Protein AF-A0A7V9GGW2-F1 (afdb_monomer)

Foldseek 3Di:
DVVVVQFFEAEEQPLVVCQVVFPAHYEYAPDPPCRQADPVDDPVVRVVSNVQSVVQRVVRSPDDGPGYDYRYRD

Radius of gyration: 13.0 Å; Cα contacts (8 Å, |Δi|>4): 103; chains: 1; bounding box: 30×22×35 Å

Solvent-accessible surface area (backbone atoms only — not comparable to full-atom values): 4406 Å² total; per-residue (Å²): 92,60,94,76,76,38,72,58,54,46,78,39,58,61,52,73,57,41,49,74,75,57,41,56,24,34,30,59,38,82,30,84,74,50,40,78,48,53,92,90,53,56,75,66,59,32,50,53,51,42,50,52,54,50,52,48,43,54,50,47,42,72,51,90,71,93,55,62,39,79,46,79,75,133

Structure (mmCIF, N/CA/C/O backbone):
data_AF-A0A7V9GGW2-F1
#
_entry.id   AF-A0A7V9GGW2-F1
#
loop_
_atom_site.group_PDB
_atom_site.id
_atom_site.type_symbol
_atom_site.label_atom_id
_atom_site.label_alt_id
_atom_site.label_comp_id
_atom_site.label_asym_id
_atom_site.label_entity_id
_atom_site.label_seq_id
_atom_site.pdbx_PDB_ins_code
_atom_site.Cartn_x
_atom_site.Cartn_y
_atom_site.Cartn_z
_atom_site.occupancy
_atom_site.B_iso_or_equiv
_atom_site.auth_seq_id
_atom_site.auth_comp_id
_atom_site.auth_asym_id
_atom_site.auth_atom_id
_atom_site.pdbx_PDB_model_num
ATOM 1 N N . MET A 1 1 ? -5.787 10.753 12.556 1.00 86.75 1 MET A N 1
ATOM 2 C CA . MET A 1 1 ? -6.513 10.541 11.289 1.00 86.75 1 MET A CA 1
ATOM 3 C C . MET A 1 1 ? -7.740 9.668 11.509 1.00 86.75 1 MET A C 1
ATOM 5 O O . MET A 1 1 ? -8.809 10.246 11.614 1.00 86.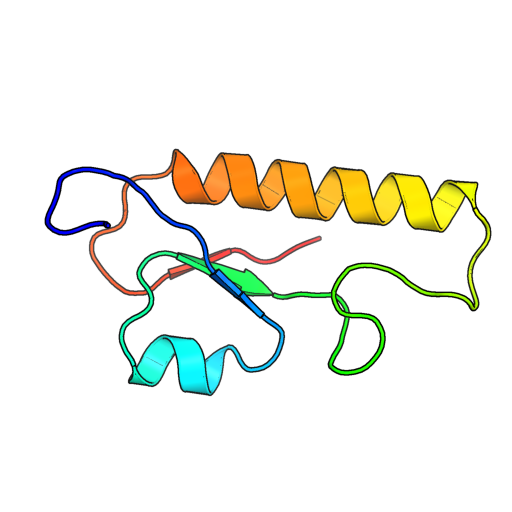75 1 MET A O 1
ATOM 9 N N . GLU A 1 2 ? -7.608 8.355 11.744 1.00 91.12 2 GLU A N 1
ATOM 10 C CA . GLU A 1 2 ? -8.776 7.464 11.960 1.00 91.12 2 GLU A CA 1
ATOM 11 C C . GLU A 1 2 ? -9.714 7.923 13.082 1.00 91.12 2 GLU A C 1
ATOM 13 O O . GLU A 1 2 ? -10.918 8.030 12.888 1.00 91.12 2 GLU A O 1
ATOM 18 N N . ARG A 1 3 ? -9.167 8.287 14.252 1.00 90.00 3 ARG A N 1
ATOM 19 C CA . ARG A 1 3 ? -9.967 8.797 15.386 1.00 90.00 3 ARG A CA 1
ATOM 20 C C . ARG A 1 3 ? -10.723 10.095 15.076 1.00 90.00 3 ARG A C 1
ATOM 22 O O . ARG A 1 3 ? -11.666 10.422 15.779 1.00 90.00 3 ARG A O 1
ATOM 29 N N . ALA A 1 4 ? -10.290 10.827 14.052 1.00 95.44 4 ALA A N 1
ATOM 30 C CA . ALA A 1 4 ? -10.938 12.041 13.566 1.00 95.44 4 ALA A CA 1
ATOM 31 C C . ALA A 1 4 ? -11.900 11.761 12.392 1.00 95.44 4 ALA A C 1
ATOM 33 O O . ALA A 1 4 ? -12.333 12.697 11.731 1.00 95.44 4 ALA A O 1
ATOM 34 N N . GLY A 1 5 ? -12.205 10.490 12.099 1.00 92.75 5 GLY A N 1
ATOM 35 C CA . GLY A 1 5 ? -13.096 10.091 11.007 1.00 92.75 5 GLY A CA 1
ATOM 36 C C . GLY A 1 5 ? -12.454 10.111 9.617 1.00 92.75 5 GLY A C 1
ATOM 37 O O . GLY A 1 5 ? -13.168 10.006 8.626 1.00 92.75 5 GLY A O 1
ATOM 38 N N . ILE A 1 6 ? -11.125 10.243 9.525 1.00 95.00 6 ILE A N 1
ATOM 39 C CA . ILE A 1 6 ? -10.405 10.230 8.246 1.00 95.00 6 ILE A CA 1
ATOM 40 C C . ILE A 1 6 ? -9.755 8.853 8.068 1.00 95.00 6 ILE A C 1
ATOM 42 O O . ILE A 1 6 ? -8.789 8.564 8.789 1.00 95.00 6 ILE A O 1
ATOM 46 N N . PRO A 1 7 ? -10.246 8.011 7.140 1.00 95.81 7 PRO A N 1
ATOM 47 C CA . PRO A 1 7 ? -9.673 6.694 6.911 1.00 95.81 7 PRO A CA 1
ATOM 48 C C . PRO A 1 7 ? -8.249 6.807 6.359 1.00 95.81 7 PRO A C 1
ATOM 50 O O . PRO A 1 7 ? -7.902 7.755 5.657 1.00 95.81 7 PRO A O 1
ATOM 53 N N . THR A 1 8 ? -7.410 5.833 6.688 1.00 96.62 8 THR A N 1
ATOM 54 C CA . THR A 1 8 ? -5.994 5.780 6.319 1.00 96.62 8 THR A CA 1
ATOM 55 C C . THR A 1 8 ? -5.564 4.370 5.952 1.00 96.62 8 THR A C 1
ATOM 57 O O . THR A 1 8 ? -5.977 3.404 6.587 1.00 96.62 8 THR A O 1
ATOM 60 N N . ALA A 1 9 ? -4.682 4.260 4.960 1.00 97.62 9 ALA A N 1
ATOM 61 C CA . ALA A 1 9 ? -3.981 3.029 4.617 1.00 97.62 9 ALA A CA 1
ATOM 62 C C . ALA A 1 9 ? -2.469 3.276 4.652 1.00 97.62 9 ALA A C 1
ATOM 64 O O . ALA A 1 9 ? -1.981 4.253 4.085 1.00 97.62 9 ALA A O 1
ATOM 65 N N . LEU A 1 10 ? -1.731 2.403 5.338 1.00 97.44 10 LEU A N 1
ATOM 66 C CA . LEU A 1 10 ? -0.278 2.461 5.439 1.00 97.44 10 LEU A CA 1
ATOM 67 C C . LEU A 1 10 ? 0.350 1.544 4.389 1.00 97.44 10 LEU A C 1
ATOM 69 O O . LEU A 1 10 ? 0.229 0.324 4.476 1.00 97.44 10 LEU A O 1
ATOM 73 N N . LEU A 1 11 ? 1.055 2.134 3.426 1.00 97.69 11 LEU A N 1
ATOM 74 C CA . LEU A 1 11 ? 1.857 1.399 2.451 1.00 97.69 11 LEU A CA 1
ATOM 75 C C . LEU A 1 11 ? 3.239 1.148 3.057 1.00 97.69 11 LEU A C 1
ATOM 77 O O . LEU A 1 11 ? 3.984 2.098 3.303 1.00 97.69 11 LEU A O 1
ATOM 81 N N . CYS A 1 12 ? 3.581 -0.109 3.338 1.00 97.06 12 CYS A N 1
ATOM 82 C CA . CYS A 1 12 ? 4.869 -0.444 3.946 1.00 97.06 12 CYS A CA 1
ATOM 83 C C . CYS A 1 12 ? 5.284 -1.898 3.706 1.00 97.06 12 CYS A C 1
ATOM 85 O O . CYS A 1 12 ? 4.438 -2.773 3.545 1.00 97.06 12 CYS A O 1
ATOM 87 N N . ASN A 1 13 ? 6.589 -2.176 3.791 1.00 93.94 13 ASN A N 1
ATOM 88 C CA . ASN A 1 13 ? 7.111 -3.541 3.679 1.00 93.94 13 ASN A CA 1
ATOM 89 C C . ASN A 1 13 ? 7.235 -4.261 5.033 1.00 93.94 13 ASN A C 1
ATOM 91 O O . ASN A 1 13 ? 7.226 -5.486 5.100 1.00 93.94 13 ASN A O 1
ATOM 95 N N . LEU A 1 14 ? 7.352 -3.508 6.133 1.00 95.81 14 LEU A N 1
ATOM 96 C CA . LEU A 1 14 ? 7.482 -4.042 7.495 1.00 95.81 14 LEU A CA 1
ATOM 97 C C . LEU A 1 14 ? 6.101 -4.283 8.125 1.00 95.81 14 LEU A C 1
ATOM 99 O O . LEU A 1 14 ? 5.764 -3.715 9.167 1.00 95.81 14 LEU A O 1
ATOM 103 N N . THR A 1 15 ? 5.290 -5.127 7.486 1.00 96.88 15 THR A N 1
ATOM 104 C CA . THR A 1 15 ? 3.886 -5.362 7.872 1.00 96.88 15 THR A CA 1
ATOM 105 C C . THR A 1 15 ? 3.730 -5.860 9.309 1.00 96.88 15 THR A C 1
ATOM 107 O O . THR A 1 15 ? 2.810 -5.443 10.007 1.00 96.88 15 THR A O 1
ATOM 110 N N . SER A 1 16 ? 4.666 -6.672 9.808 1.00 97.12 16 SER A N 1
ATOM 111 C CA . SER A 1 16 ? 4.645 -7.164 11.192 1.00 97.12 16 SER A CA 1
ATOM 112 C C . SER A 1 16 ? 4.833 -6.059 12.238 1.00 97.12 16 SER A C 1
ATOM 114 O O . SER A 1 16 ? 4.302 -6.164 13.342 1.00 97.12 16 SER A O 1
ATOM 116 N N . ILE A 1 17 ? 5.568 -4.991 11.910 1.00 97.69 17 ILE A N 1
ATOM 117 C CA . ILE A 1 17 ? 5.708 -3.818 12.781 1.00 97.69 17 ILE A CA 1
ATOM 118 C C . ILE A 1 17 ? 4.436 -2.981 12.716 1.00 97.69 17 ILE A C 1
ATOM 120 O O . ILE A 1 17 ? 3.899 -2.623 13.761 1.00 97.69 17 ILE A O 1
ATOM 124 N N . ALA A 1 18 ? 3.916 -2.743 11.510 1.00 97.56 18 ALA A N 1
ATOM 125 C CA . ALA A 1 18 ? 2.668 -2.013 11.300 1.00 97.56 18 ALA A CA 1
ATOM 126 C C . ALA A 1 18 ? 1.484 -2.642 12.061 1.00 97.56 18 ALA A C 1
ATOM 128 O O . ALA A 1 18 ? 0.707 -1.927 12.691 1.00 97.56 18 ALA A O 1
ATOM 129 N N . LEU A 1 19 ? 1.398 -3.976 12.077 1.00 97.38 19 LEU A N 1
ATOM 130 C CA . LEU A 1 19 ? 0.413 -4.718 12.867 1.00 97.38 19 LEU A CA 1
ATOM 131 C C . LEU A 1 19 ? 0.576 -4.467 14.372 1.00 97.38 19 LEU A C 1
ATOM 133 O O . LEU A 1 19 ? -0.398 -4.141 15.045 1.00 97.38 19 LEU A O 1
ATOM 137 N N . ARG A 1 20 ? 1.803 -4.562 14.905 1.00 97.56 20 ARG A N 1
ATOM 138 C CA . ARG A 1 20 ? 2.070 -4.360 16.342 1.00 97.56 20 ARG A CA 1
ATOM 139 C C . ARG A 1 20 ? 1.745 -2.951 16.825 1.00 97.56 20 ARG A C 1
ATOM 141 O O . ARG A 1 20 ? 1.294 -2.795 17.953 1.00 97.56 20 ARG A O 1
ATOM 148 N N . VAL A 1 21 ? 1.979 -1.936 15.994 1.00 95.50 21 VAL A N 1
ATOM 149 C CA . VAL A 1 21 ? 1.666 -0.537 16.338 1.00 95.50 21 VAL A CA 1
ATOM 150 C C . VAL A 1 21 ? 0.201 -0.168 16.073 1.00 95.50 21 VAL A C 1
ATOM 152 O O . VAL A 1 21 ? -0.206 0.950 16.376 1.00 95.50 21 VAL A O 1
ATOM 155 N N . GLY A 1 22 ? -0.598 -1.093 15.531 1.00 95.19 22 GLY A N 1
ATOM 156 C CA . GLY A 1 22 ? -2.033 -0.909 15.332 1.00 95.19 22 GLY A CA 1
ATOM 157 C C . GLY A 1 22 ? -2.399 -0.061 14.115 1.00 95.19 22 GLY A C 1
ATOM 158 O O . GLY A 1 22 ? -3.393 0.664 14.158 1.00 95.19 22 GLY A O 1
ATOM 159 N N . ALA A 1 23 ? -1.617 -0.125 13.031 1.00 96.94 23 ALA A N 1
ATOM 160 C CA . ALA A 1 23 ? -2.025 0.490 11.772 1.00 96.94 23 ALA A CA 1
ATOM 161 C C . ALA A 1 23 ? -3.338 -0.160 11.277 1.00 96.94 23 ALA A C 1
ATOM 163 O O . ALA A 1 23 ? -3.412 -1.386 11.197 1.00 96.94 23 ALA A O 1
ATOM 164 N N . PRO A 1 24 ? -4.374 0.631 10.944 1.00 97.00 24 PRO A N 1
ATOM 165 C CA . PRO A 1 24 ? -5.721 0.114 10.681 1.00 97.00 24 PRO A CA 1
ATOM 166 C C . PRO A 1 24 ? -5.769 -0.754 9.419 1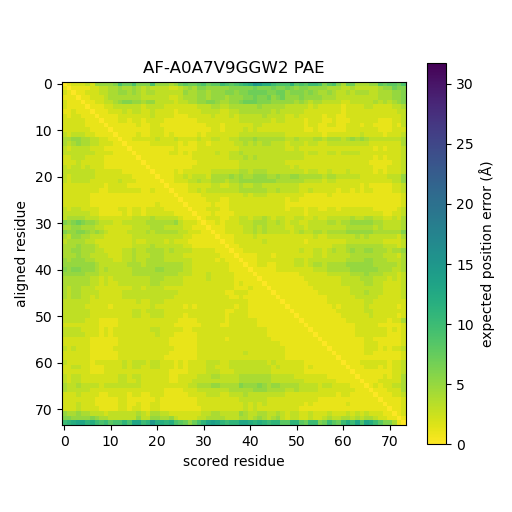.00 97.00 24 PRO A C 1
ATOM 168 O O . PRO A 1 24 ? -6.324 -1.849 9.419 1.00 97.00 24 PRO A O 1
ATOM 171 N N . ARG A 1 25 ? -5.162 -0.263 8.337 1.00 98.38 25 ARG A N 1
ATOM 172 C CA . ARG A 1 25 ? -5.116 -0.904 7.024 1.00 98.38 25 ARG A CA 1
ATOM 173 C C . ARG A 1 25 ? -3.684 -0.859 6.537 1.00 98.38 25 ARG A C 1
ATOM 175 O O . ARG A 1 25 ? -3.073 0.211 6.522 1.00 98.38 25 ARG A O 1
ATOM 182 N N . ILE A 1 26 ? -3.148 -2.008 6.165 1.00 98.50 26 ILE A N 1
ATOM 183 C CA . ILE A 1 26 ? -1.743 -2.174 5.806 1.00 98.50 26 ILE A CA 1
ATOM 184 C C . ILE A 1 26 ? -1.692 -2.748 4.400 1.00 98.50 26 ILE A C 1
ATOM 186 O O . ILE A 1 26 ? -2.255 -3.807 4.144 1.00 98.50 26 ILE A O 1
ATOM 190 N N . VAL A 1 27 ? -1.005 -2.060 3.497 1.00 98.50 27 VAL A N 1
ATOM 191 C CA . VAL A 1 27 ? -0.812 -2.494 2.113 1.00 98.50 27 VAL A CA 1
ATOM 192 C C . VAL A 1 27 ? 0.673 -2.817 1.937 1.00 98.50 27 VAL A C 1
ATOM 194 O O . VAL A 1 27 ? 1.502 -1.904 2.027 1.00 98.50 27 VAL A O 1
ATOM 197 N N . PRO A 1 28 ? 1.049 -4.093 1.741 1.00 97.62 28 PRO A N 1
ATOM 198 C CA . PRO A 1 28 ? 2.421 -4.470 1.456 1.00 97.62 28 PRO A CA 1
ATOM 199 C C . PRO A 1 28 ? 2.933 -3.771 0.197 1.00 97.62 28 PRO A C 1
ATOM 201 O O . PRO A 1 28 ? 2.249 -3.689 -0.820 1.00 97.62 28 PRO A O 1
ATOM 204 N N . THR A 1 29 ? 4.153 -3.263 0.275 1.00 97.06 29 THR A N 1
ATOM 205 C CA . THR A 1 29 ? 4.882 -2.691 -0.863 1.00 97.06 29 THR A CA 1
ATOM 206 C C . THR A 1 29 ? 5.742 -3.752 -1.554 1.00 97.06 29 THR A C 1
ATOM 208 O O . THR A 1 29 ? 5.830 -4.878 -1.076 1.00 97.06 29 THR A O 1
ATOM 211 N N . ARG A 1 30 ? 6.414 -3.409 -2.663 1.00 93.44 30 ARG A N 1
ATOM 212 C CA . ARG A 1 30 ? 7.241 -4.373 -3.421 1.00 93.44 30 ARG A CA 1
ATOM 213 C C . ARG A 1 30 ? 8.405 -4.944 -2.612 1.00 93.44 30 ARG A C 1
ATOM 215 O O . ARG A 1 30 ? 8.786 -6.096 -2.784 1.00 93.44 30 ARG A O 1
ATOM 222 N N . GLY A 1 31 ? 9.004 -4.103 -1.779 1.00 91.94 31 GLY A N 1
ATOM 223 C CA . GLY A 1 31 ? 10.202 -4.425 -1.027 1.00 91.94 31 GLY A CA 1
ATOM 224 C C . GLY A 1 31 ? 10.627 -3.279 -0.119 1.00 91.94 31 GLY A C 1
ATOM 225 O O . GLY A 1 31 ? 9.967 -2.242 -0.039 1.00 91.94 31 GLY A O 1
ATOM 226 N N . ILE A 1 32 ? 11.737 -3.486 0.590 1.00 93.56 32 ILE A N 1
ATOM 227 C CA . ILE A 1 32 ? 12.418 -2.431 1.353 1.00 93.56 32 ILE A CA 1
ATOM 228 C C . ILE A 1 32 ? 13.114 -1.452 0.397 1.00 93.56 32 ILE A C 1
ATOM 230 O O . ILE A 1 32 ? 12.842 -0.253 0.488 1.00 93.56 32 ILE A O 1
ATOM 234 N N . PRO A 1 33 ? 13.977 -1.909 -0.535 1.00 93.75 33 PRO A N 1
ATOM 235 C CA . PRO A 1 33 ? 14.401 -1.048 -1.626 1.00 93.75 33 PRO A CA 1
ATOM 236 C C . PRO A 1 33 ? 13.221 -0.829 -2.575 1.00 93.75 33 PRO A C 1
ATOM 238 O O . PRO A 1 33 ? 12.472 -1.760 -2.866 1.00 93.75 33 PRO A O 1
ATOM 241 N N . TYR A 1 34 ? 13.076 0.407 -3.055 1.00 94.81 34 TYR A N 1
ATOM 242 C CA . TYR A 1 34 ? 12.064 0.784 -4.047 1.00 94.81 34 TYR A CA 1
ATOM 243 C C . TYR A 1 34 ? 10.640 0.337 -3.647 1.00 94.81 34 TYR A C 1
ATOM 245 O O . TYR A 1 34 ? 9.990 -0.416 -4.364 1.00 94.81 34 TYR A O 1
ATOM 253 N N . PRO A 1 35 ? 10.102 0.796 -2.500 1.00 94.25 35 PRO A N 1
ATOM 254 C CA . PRO A 1 35 ? 8.809 0.316 -2.005 1.00 94.25 35 PRO A CA 1
ATOM 255 C C . PRO A 1 35 ? 7.682 0.521 -3.023 1.00 94.25 35 PRO A C 1
ATOM 257 O O . PRO A 1 35 ? 6.765 -0.290 -3.111 1.00 94.25 35 PRO A O 1
ATOM 260 N N . THR A 1 36 ? 7.761 1.589 -3.816 1.00 95.25 36 THR A N 1
ATOM 261 C CA . THR A 1 36 ? 6.746 1.973 -4.794 1.00 95.25 36 THR A CA 1
ATOM 262 C C . THR A 1 36 ? 7.201 1.823 -6.250 1.00 95.25 36 THR A C 1
ATOM 264 O O . THR A 1 36 ? 6.601 2.443 -7.126 1.00 95.25 36 THR A O 1
ATOM 267 N N . GLY A 1 37 ? 8.228 1.023 -6.543 1.00 93.19 37 GLY A N 1
ATOM 268 C CA . GLY A 1 37 ? 8.684 0.831 -7.920 1.00 93.19 37 GLY A CA 1
ATOM 269 C C . GLY A 1 37 ? 9.804 -0.190 -8.039 1.00 93.19 37 GLY A C 1
ATOM 270 O O . GLY A 1 37 ? 10.124 -0.890 -7.089 1.00 93.19 37 GLY A O 1
ATOM 271 N N . ASP A 1 38 ? 10.403 -0.291 -9.218 1.00 95.06 38 ASP A N 1
ATOM 272 C CA . ASP A 1 38 ? 11.580 -1.130 -9.436 1.00 95.06 38 ASP A CA 1
ATOM 273 C C . ASP A 1 38 ? 12.363 -0.589 -10.637 1.00 95.06 38 ASP A C 1
ATOM 275 O O . ASP A 1 38 ? 11.812 -0.536 -11.735 1.00 95.06 38 ASP A O 1
ATOM 279 N N . PRO A 1 39 ? 13.617 -0.143 -10.463 1.00 95.00 39 PRO A N 1
ATOM 280 C CA . PRO A 1 39 ? 14.409 0.390 -11.567 1.00 95.00 39 PRO A CA 1
ATOM 281 C C . PRO A 1 39 ? 14.924 -0.693 -12.527 1.00 95.00 39 PRO A C 1
ATOM 283 O O . PRO A 1 39 ? 15.464 -0.349 -13.574 1.00 95.00 39 PRO A O 1
ATOM 286 N N . SER A 1 40 ? 14.804 -1.979 -12.180 1.00 96.44 40 SER A N 1
ATOM 287 C CA . SER A 1 40 ? 15.264 -3.094 -13.017 1.00 96.44 40 SER A CA 1
ATOM 288 C C . SER A 1 40 ? 14.249 -3.537 -14.076 1.00 96.44 40 SER A C 1
ATOM 290 O O . SER A 1 40 ? 14.610 -4.293 -14.976 1.00 96.44 40 SER A O 1
ATOM 292 N N . VAL A 1 41 ? 12.997 -3.070 -13.991 1.00 95.88 41 VAL A N 1
ATOM 293 C CA . VAL A 1 41 ? 11.930 -3.418 -14.943 1.00 95.88 41 VAL A CA 1
ATOM 294 C C . VAL A 1 41 ? 11.704 -2.317 -15.975 1.00 95.88 41 VAL A C 1
ATOM 296 O O . VAL A 1 41 ? 12.178 -1.187 -15.835 1.00 95.88 41 VAL A O 1
ATOM 299 N N . SER A 1 42 ? 10.951 -2.628 -17.030 1.00 98.44 42 SER A N 1
ATOM 300 C CA . SER A 1 42 ? 10.614 -1.634 -18.046 1.00 98.44 42 SER A CA 1
ATOM 301 C C . SER A 1 42 ? 9.715 -0.516 -17.481 1.00 98.44 42 SER A C 1
ATOM 303 O O . SER A 1 42 ? 8.914 -0.753 -16.570 1.00 98.44 42 SER A O 1
ATOM 305 N N . PRO A 1 43 ? 9.737 0.700 -18.063 1.00 97.81 43 PRO A N 1
ATOM 306 C CA . PRO A 1 43 ? 8.845 1.787 -17.645 1.00 97.81 43 PRO A CA 1
ATOM 307 C C . PRO A 1 43 ? 7.347 1.437 -17.700 1.00 97.81 43 PRO A C 1
ATOM 309 O O . PRO A 1 43 ? 6.540 2.017 -16.971 1.00 97.81 43 PRO A O 1
ATOM 312 N N . ALA A 1 44 ? 6.958 0.506 -18.578 1.00 98.06 44 ALA A N 1
ATOM 313 C CA . ALA A 1 44 ? 5.581 0.039 -18.694 1.00 98.06 44 ALA A CA 1
ATOM 314 C C . ALA A 1 44 ? 5.185 -0.859 -17.511 1.00 98.06 44 ALA A C 1
ATOM 316 O O . ALA A 1 44 ? 4.142 -0.634 -16.895 1.00 98.06 44 ALA A O 1
ATOM 317 N N . GLU A 1 45 ? 6.034 -1.826 -17.154 1.00 97.12 45 GLU A N 1
ATOM 318 C CA . GLU A 1 45 ? 5.830 -2.705 -15.995 1.00 97.12 45 GLU A CA 1
ATOM 319 C C . GLU A 1 45 ? 5.856 -1.918 -14.683 1.00 97.12 45 GLU A C 1
ATOM 321 O O . GLU A 1 45 ? 5.025 -2.144 -13.804 1.00 97.12 45 GLU A O 1
ATOM 326 N N . GLU A 1 46 ? 6.758 -0.942 -14.572 1.00 97.06 46 GLU A N 1
ATOM 327 C CA . GLU A 1 46 ? 6.862 -0.046 -13.419 1.00 97.06 46 GLU A CA 1
ATOM 328 C C . GLU A 1 46 ? 5.561 0.749 -13.215 1.00 97.06 46 GLU A C 1
ATOM 330 O O . GLU A 1 46 ? 4.995 0.772 -12.118 1.00 97.06 46 GLU A O 1
ATOM 335 N N . ARG A 1 47 ? 5.014 1.326 -14.294 1.00 96.75 47 ARG A N 1
ATOM 336 C CA . ARG A 1 47 ? 3.736 2.049 -14.259 1.00 96.75 47 ARG A CA 1
ATOM 3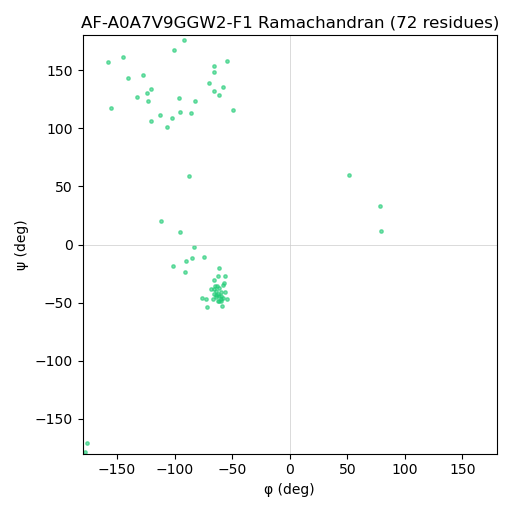37 C C . ARG A 1 47 ? 2.565 1.134 -13.904 1.00 96.75 47 ARG A C 1
ATOM 339 O O . ARG A 1 47 ? 1.713 1.535 -13.109 1.00 96.75 47 ARG A O 1
ATOM 346 N N . ALA A 1 48 ? 2.504 -0.061 -14.488 1.00 96.69 48 ALA A N 1
ATOM 347 C CA . ALA A 1 48 ? 1.447 -1.032 -14.208 1.00 96.69 48 ALA A CA 1
ATOM 348 C C . ALA A 1 48 ? 1.466 -1.466 -12.734 1.00 96.69 48 ALA A C 1
ATOM 350 O O . ALA A 1 48 ? 0.424 -1.503 -12.078 1.00 96.69 48 ALA A O 1
ATOM 351 N N . TRP A 1 49 ? 2.656 -1.707 -12.186 1.00 96.25 49 TRP A N 1
ATOM 352 C CA . TRP A 1 49 ? 2.830 -2.056 -10.782 1.00 96.25 49 TRP A CA 1
ATOM 353 C C . TRP A 1 49 ? 2.402 -0.910 -9.848 1.00 96.25 49 TRP A C 1
ATOM 355 O O . TRP A 1 49 ? 1.631 -1.129 -8.912 1.00 96.25 49 TRP A O 1
ATOM 365 N N . ARG A 1 50 ? 2.807 0.339 -10.133 1.00 96.25 50 ARG A N 1
ATOM 366 C CA . ARG A 1 50 ? 2.376 1.512 -9.346 1.00 96.25 50 ARG A CA 1
ATOM 367 C C . ARG A 1 50 ? 0.864 1.690 -9.346 1.00 96.25 50 ARG A C 1
ATOM 369 O O . ARG A 1 50 ? 0.280 2.027 -8.317 1.00 96.25 50 ARG A O 1
ATOM 376 N N . ARG A 1 51 ? 0.233 1.474 -10.504 1.00 97.25 51 ARG A N 1
ATOM 377 C CA . ARG A 1 51 ? -1.221 1.556 -10.668 1.00 97.25 51 ARG A CA 1
ATOM 378 C C . ARG A 1 51 ? -1.926 0.552 -9.756 1.00 97.25 51 ARG A C 1
ATOM 380 O O . ARG A 1 51 ? -2.808 0.948 -9.004 1.00 97.25 51 ARG A O 1
ATOM 387 N N . ARG A 1 52 ? -1.468 -0.697 -9.764 1.00 97.19 52 ARG A N 1
ATOM 388 C CA . ARG A 1 52 ? -1.992 -1.787 -8.935 1.00 97.19 52 ARG A CA 1
ATOM 389 C C . ARG A 1 52 ? -1.842 -1.524 -7.435 1.00 97.19 52 ARG A C 1
ATOM 391 O O . ARG A 1 52 ? -2.798 -1.709 -6.688 1.00 97.19 52 ARG A O 1
ATOM 398 N N . LEU A 1 53 ? -0.676 -1.036 -6.995 1.00 97.88 53 LEU A N 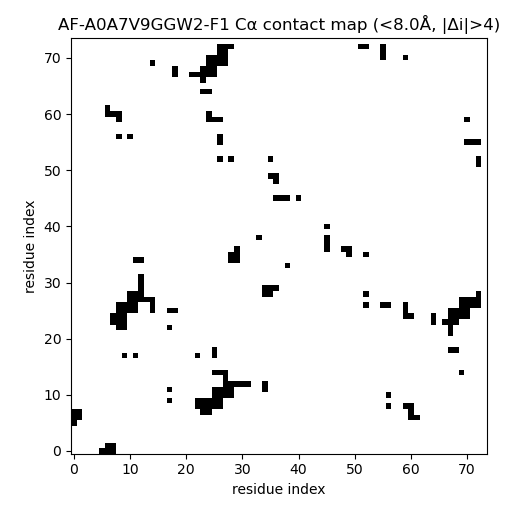1
ATOM 399 C CA . LEU A 1 53 ? -0.468 -0.637 -5.597 1.00 97.88 53 LEU A CA 1
ATOM 400 C C . LEU A 1 53 ? -1.473 0.443 -5.174 1.00 97.88 53 LEU A C 1
ATOM 402 O O . LEU A 1 53 ? -2.069 0.356 -4.101 1.00 97.88 53 LEU A O 1
ATOM 406 N N . LEU A 1 54 ? -1.657 1.463 -6.016 1.00 97.25 54 LEU A N 1
ATOM 407 C CA . LEU A 1 54 ? -2.571 2.564 -5.732 1.00 97.25 54 LEU A CA 1
ATOM 408 C C . LEU A 1 54 ? -4.030 2.096 -5.698 1.00 97.25 54 LEU A C 1
ATOM 410 O O . LEU A 1 54 ? -4.769 2.489 -4.803 1.00 97.25 54 LEU A O 1
ATOM 414 N N . GLU A 1 55 ? -4.439 1.246 -6.637 1.00 98.00 55 GLU A N 1
ATOM 415 C CA . GLU A 1 55 ? -5.784 0.664 -6.667 1.00 98.00 55 GLU A CA 1
ATOM 416 C C . GLU A 1 55 ? -6.069 -0.137 -5.393 1.00 98.00 55 GLU A C 1
ATOM 418 O O . GLU A 1 55 ? -7.097 0.092 -4.756 1.00 98.00 55 GLU A O 1
ATOM 423 N N . ARG A 1 56 ? -5.121 -0.964 -4.931 1.00 98.19 56 ARG A N 1
ATOM 424 C CA . ARG A 1 56 ? -5.266 -1.676 -3.654 1.00 98.19 56 ARG A CA 1
ATOM 425 C C . ARG A 1 56 ? -5.297 -0.733 -2.450 1.00 98.19 56 ARG A C 1
ATOM 427 O O . ARG A 1 56 ? -6.028 -0.981 -1.498 1.00 98.19 56 ARG A O 1
ATOM 434 N N . ALA A 1 57 ? -4.540 0.363 -2.469 1.00 98.00 57 ALA A N 1
ATOM 435 C CA . ALA A 1 57 ? -4.596 1.367 -1.406 1.00 98.00 57 ALA A CA 1
ATOM 436 C C . ALA A 1 57 ? -5.952 2.091 -1.347 1.00 98.00 57 ALA A C 1
ATOM 438 O O . ALA A 1 57 ? -6.457 2.357 -0.254 1.00 98.00 57 ALA A O 1
ATOM 439 N N . LEU A 1 58 ? -6.551 2.377 -2.507 1.00 97.94 58 LEU A N 1
ATOM 440 C CA . LEU A 1 58 ? -7.892 2.958 -2.617 1.00 97.94 58 LEU A CA 1
ATOM 441 C C . LEU A 1 58 ? -8.981 1.974 -2.171 1.00 97.94 58 LEU A C 1
ATOM 443 O O . LEU A 1 58 ? -9.932 2.365 -1.497 1.00 97.94 58 LEU A O 1
ATOM 447 N 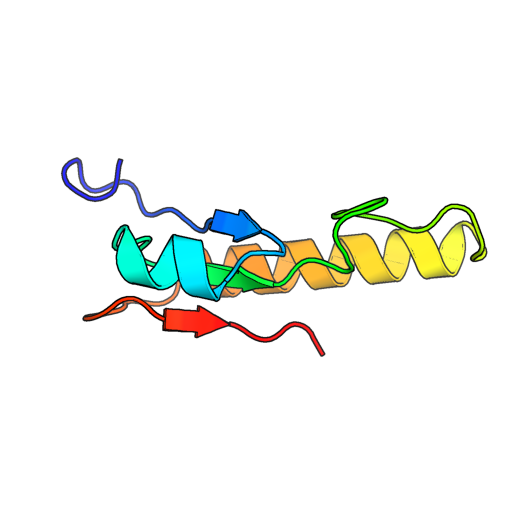N . GLU A 1 59 ? -8.830 0.693 -2.487 1.00 98.25 59 GLU A N 1
ATOM 448 C CA . GLU A 1 59 ? -9.695 -0.360 -1.955 1.00 98.25 59 GLU A CA 1
ATOM 449 C C . GLU A 1 59 ? -9.566 -0.449 -0.428 1.00 98.25 59 GLU A C 1
ATOM 451 O O . GLU A 1 59 ? -10.562 -0.398 0.293 1.00 98.25 59 GLU A O 1
AT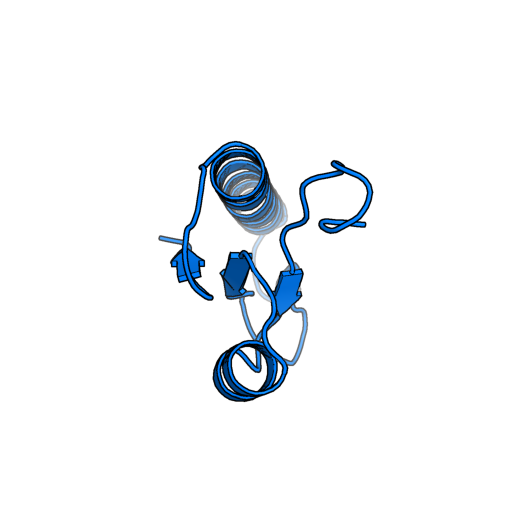OM 456 N N . ALA A 1 60 ? -8.337 -0.486 0.093 1.00 98.31 60 ALA A N 1
ATOM 457 C CA . ALA A 1 60 ? -8.091 -0.575 1.524 1.00 98.31 60 ALA A CA 1
ATOM 458 C C . ALA A 1 60 ? -8.729 0.605 2.270 1.00 98.31 60 ALA A C 1
ATOM 460 O O . ALA A 1 60 ? -9.520 0.387 3.187 1.00 98.31 60 ALA A O 1
ATOM 461 N N . ILE A 1 61 ? -8.442 1.851 1.863 1.00 97.38 61 ILE A N 1
ATOM 462 C CA . ILE A 1 61 ? -8.932 3.063 2.547 1.00 97.38 61 ILE A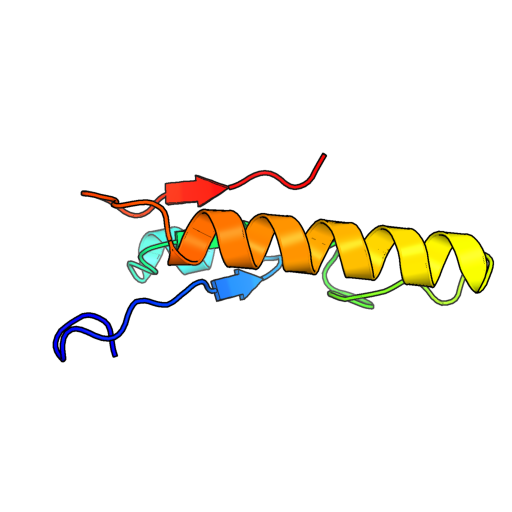 CA 1
ATOM 463 C C . ILE A 1 61 ? -10.466 3.176 2.534 1.00 97.38 61 ILE A C 1
ATOM 465 O O . ILE A 1 61 ? -11.037 3.765 3.450 1.00 97.38 61 ILE A O 1
ATOM 469 N N . THR A 1 62 ? -11.136 2.588 1.537 1.00 97.31 62 THR A N 1
ATOM 470 C CA . THR A 1 62 ? -12.605 2.559 1.434 1.00 97.31 62 THR A CA 1
ATOM 471 C C . THR A 1 62 ? -13.239 1.349 2.125 1.00 97.31 62 THR A C 1
ATOM 473 O O . THR A 1 62 ? -14.436 1.366 2.405 1.00 97.31 62 THR A O 1
ATOM 476 N N . THR A 1 63 ? -12.452 0.329 2.479 1.00 98.00 63 THR A N 1
ATOM 477 C CA . THR A 1 63 ? -12.930 -0.875 3.168 1.00 98.00 63 THR A CA 1
ATOM 478 C C . THR A 1 63 ? -13.050 -0.634 4.677 1.00 98.00 63 THR A C 1
ATOM 480 O O . THR A 1 63 ? -12.057 -0.280 5.323 1.00 98.00 63 THR A O 1
ATOM 483 N N . PRO A 1 64 ? -14.228 -0.829 5.298 1.00 95.94 64 PRO A N 1
ATOM 484 C CA . PRO A 1 64 ? -14.366 -0.801 6.752 1.00 95.94 64 PRO A CA 1
ATOM 485 C C . PRO A 1 64 ? -13.602 -1.961 7.403 1.00 95.94 64 PRO A C 1
ATOM 487 O O . PRO A 1 64 ? -13.759 -3.110 7.001 1.00 95.94 64 PRO A O 1
ATOM 490 N N . VAL A 1 65 ? -12.815 -1.674 8.441 1.00 96.31 65 VAL A N 1
ATOM 491 C CA . VAL A 1 65 ? -12.066 -2.686 9.203 1.00 96.31 65 VAL A CA 1
ATOM 492 C C . VAL A 1 65 ? -12.361 -2.550 10.693 1.00 96.31 65 VAL A C 1
ATOM 494 O O . VAL A 1 65 ? -12.581 -1.444 11.187 1.00 96.31 65 VAL A O 1
ATOM 497 N N . LYS A 1 66 ? -12.382 -3.678 11.410 1.00 94.94 66 LYS A N 1
ATOM 498 C CA . LYS A 1 66 ? -12.564 -3.719 12.875 1.00 94.94 66 LYS A CA 1
ATOM 499 C C . LYS A 1 66 ? -11.253 -3.939 13.630 1.00 94.94 66 LYS A C 1
ATOM 501 O O . LYS A 1 66 ? -11.174 -3.637 14.815 1.00 94.94 66 LYS A O 1
ATOM 506 N N . GLU A 1 67 ? -10.238 -4.438 12.938 1.00 95.56 67 GLU A N 1
ATOM 507 C CA . GLU A 1 67 ? -8.918 -4.763 13.469 1.00 95.56 67 GLU A CA 1
ATOM 508 C C . GLU A 1 67 ? -7.840 -4.477 12.409 1.00 95.56 67 GLU A C 1
ATOM 510 O O . GLU A 1 67 ? -8.180 -4.358 11.224 1.00 95.56 67 GLU A O 1
ATOM 515 N N . PRO A 1 68 ? -6.556 -4.344 12.800 1.00 97.50 68 PRO A N 1
ATOM 516 C CA . PRO A 1 68 ? -5.452 -4.194 11.857 1.00 97.50 68 PRO A CA 1
ATOM 517 C C . PRO A 1 68 ? -5.500 -5.256 10.755 1.00 97.50 68 PRO A C 1
ATOM 519 O O . PRO A 1 68 ? -5.364 -6.448 11.021 1.00 97.50 68 PRO A O 1
ATOM 522 N N . THR A 1 69 ? -5.699 -4.819 9.513 1.00 98.06 69 THR A N 1
ATOM 523 C CA . THR A 1 69 ? -5.927 -5.715 8.371 1.00 98.06 69 THR A CA 1
ATOM 524 C C . THR A 1 69 ? -4.855 -5.513 7.308 1.00 98.06 69 THR A C 1
ATOM 526 O O . THR A 1 69 ? -4.540 -4.378 6.939 1.00 98.06 69 THR A O 1
ATOM 529 N N . VAL A 1 70 ? -4.302 -6.616 6.796 1.00 98.12 70 VAL A N 1
ATOM 530 C CA . VAL A 1 70 ? -3.344 -6.606 5.681 1.00 98.12 70 VAL A CA 1
ATOM 531 C C . VAL A 1 70 ? -4.080 -6.869 4.371 1.00 98.12 70 VAL A C 1
ATOM 533 O O . VAL A 1 70 ? -4.768 -7.875 4.228 1.00 98.12 70 VAL A O 1
ATOM 536 N N . PHE A 1 71 ? -3.889 -5.980 3.405 1.00 98.00 71 PHE A N 1
ATOM 537 C CA . PHE A 1 71 ? -4.450 -6.054 2.063 1.00 98.00 71 PHE A CA 1
ATOM 538 C C . PHE A 1 71 ? -3.326 -6.432 1.105 1.00 98.00 71 PHE A C 1
ATOM 540 O O . PHE A 1 71 ? -2.5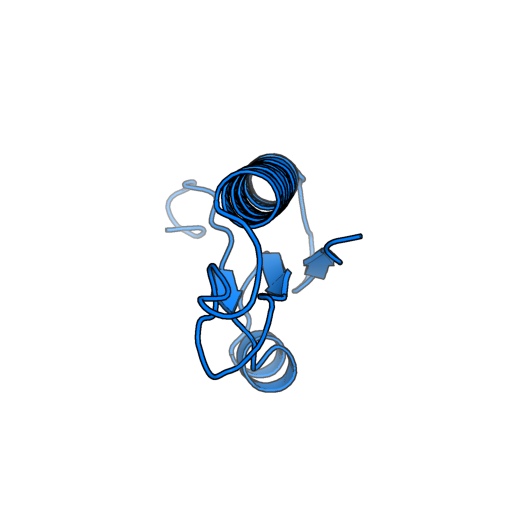09 -5.577 0.775 1.00 98.00 71 PHE A O 1
ATOM 547 N N . ALA A 1 72 ? -3.253 -7.702 0.692 1.00 94.50 72 ALA A N 1
ATOM 548 C CA . ALA A 1 72 ? -2.230 -8.180 -0.245 1.00 94.50 72 ALA A CA 1
ATOM 549 C C . ALA A 1 72 ? -2.212 -7.353 -1.545 1.00 94.50 72 ALA A C 1
ATOM 551 O O . ALA A 1 72 ? -3.195 -6.702 -1.870 1.00 94.50 72 ALA A O 1
ATOM 552 N N . VAL A 1 73 ? -1.107 -7.349 -2.284 1.00 90.62 73 VAL A N 1
ATOM 553 C CA . VAL A 1 73 ? -1.037 -6.731 -3.616 1.00 90.62 73 VAL A CA 1
ATOM 554 C C . VAL A 1 73 ? -0.641 -7.839 -4.580 1.00 90.62 73 VAL A C 1
ATOM 556 O O . VAL A 1 73 ? 0.503 -8.286 -4.538 1.00 90.62 73 VAL A O 1
ATOM 559 N N . ASP A 1 74 ? -1.600 -8.296 -5.385 1.00 76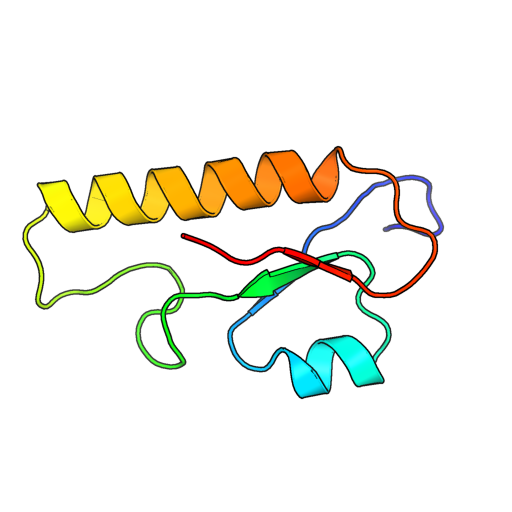.44 74 ASP A N 1
ATOM 560 C CA . ASP A 1 74 ? -1.437 -9.410 -6.333 1.00 76.44 74 ASP A CA 1
ATOM 561 C C . ASP A 1 74 ? -1.020 -8.916 -7.714 1.00 76.44 74 ASP A C 1
ATOM 563 O O . ASP A 1 74 ? -1.750 -8.089 -8.302 1.00 76.44 74 ASP A O 1
#

pLDDT: mean 95.89, std 3.17, range [76.44, 98.5]

Mean predicted aligned error: 2.45 Å

Secondary structure (DSSP, 8-state):
-GGGT----EEES-HHHHHHTT-SEEEE-S-SSSTT--TTS-HHHHHHHHHHHHHHHHHHHHS--SS-EE----

Nearest PDB structures (foldseek):
  8rdd-assembly1_B  TM=3.640E-01  e=6.286E+00  Saccharomyces cerevisiae S288C

Sequence (74 aa):
MERAGIPTALLCNLTSIALRVGAPRIVPTRGIPYPTGDPSVSPAEERAWRRRLLERALEAITTPVKEPTVFAVD